Protein AF-A0A6V8PQJ4-F1 (afdb_monomer_lite)

Organism: NCBI:txid2754717

Sequence (94 aa):
MNKEIDKENSVIRKEEKLNFDPNSRWARVFVAPNNLKESKEAFDILMEAGFHVTAMEVEGIMGPELRIRREIYRGLDQIKMFVETEKKANPKPE

Radius of gyration: 19.63 Å; chains: 1; bounding box: 26×69×40 Å

Foldseek 3Di:
DDDDDDPPPPPPVPPPVPPPPVPAQEKEKEAEPQENPQSVVLVVLSVVLVHPYDYHYDYPAPHMWIDDDPDIQHTNVSSVVVSVVVCVVDPDDD

Structure (mmCIF, N/CA/C/O backbone):
data_AF-A0A6V8PQJ4-F1
#
_entry.id   AF-A0A6V8PQJ4-F1
#
loop_
_atom_site.group_PDB
_atom_site.id
_atom_site.type_symbol
_atom_site.label_atom_id
_atom_site.label_alt_id
_atom_site.label_comp_id
_atom_site.label_asym_id
_atom_site.label_entity_id
_atom_site.label_seq_id
_atom_site.pdbx_PDB_ins_code
_atom_site.Cartn_x
_atom_site.Cartn_y
_atom_site.Cartn_z
_atom_site.occupancy
_atom_site.B_iso_or_equiv
_atom_site.auth_seq_id
_atom_site.auth_comp_id
_atom_site.auth_asym_id
_atom_site.auth_atom_id
_atom_site.pdbx_PDB_m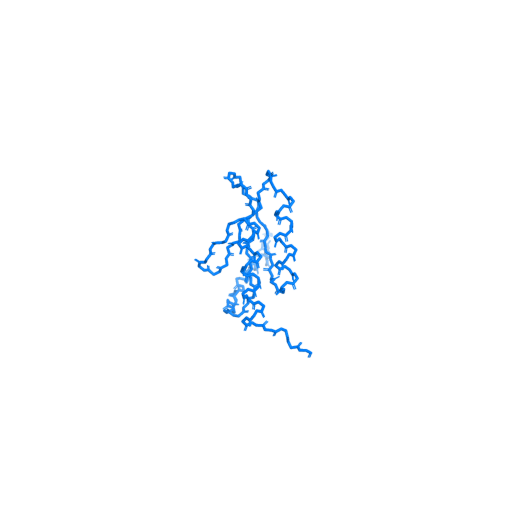odel_num
ATOM 1 N N . MET A 1 1 ? 10.977 -62.040 1.520 1.00 37.50 1 MET A N 1
ATOM 2 C CA . MET A 1 1 ? 11.919 -61.029 1.003 1.00 37.50 1 MET A CA 1
ATOM 3 C C . MET A 1 1 ? 11.210 -59.690 1.080 1.00 37.50 1 MET A C 1
ATOM 5 O O . MET A 1 1 ? 10.099 -59.594 0.575 1.00 37.50 1 MET A O 1
ATOM 9 N N . ASN A 1 2 ? 11.814 -58.759 1.820 1.00 41.53 2 ASN A N 1
ATOM 10 C CA . ASN A 1 2 ? 11.375 -57.396 2.160 1.00 41.53 2 ASN A CA 1
ATOM 11 C C . ASN A 1 2 ? 10.814 -56.638 0.938 1.00 41.53 2 ASN A C 1
ATOM 13 O O . ASN A 1 2 ? 11.240 -56.901 -0.183 1.00 41.53 2 ASN A O 1
ATOM 17 N N . LYS A 1 3 ? 9.895 -55.680 1.072 1.00 46.12 3 LYS A N 1
ATOM 18 C CA . LYS A 1 3 ? 10.006 -54.424 1.838 1.00 46.12 3 LYS A CA 1
ATOM 19 C C . LYS A 1 3 ? 8.582 -53.890 2.090 1.00 46.12 3 LYS A C 1
ATOM 21 O O . LYS A 1 3 ? 7.787 -53.834 1.159 1.00 46.12 3 LYS A O 1
ATOM 26 N N . GLU A 1 4 ? 8.162 -53.690 3.339 1.00 55.03 4 GLU A N 1
ATOM 27 C CA . GLU A 1 4 ? 8.108 -52.354 3.968 1.00 55.03 4 GLU A CA 1
ATOM 28 C C . GLU A 1 4 ? 8.267 -51.207 2.965 1.00 55.03 4 GLU A C 1
ATOM 30 O O . GLU A 1 4 ? 9.377 -50.867 2.573 1.00 55.03 4 GLU A O 1
ATOM 35 N N . ILE A 1 5 ? 7.142 -50.633 2.538 1.00 55.06 5 ILE A N 1
ATOM 36 C CA . ILE A 1 5 ? 7.119 -49.299 1.940 1.00 55.06 5 ILE A CA 1
ATOM 37 C C . ILE A 1 5 ? 6.226 -48.445 2.834 1.00 55.06 5 ILE A C 1
ATOM 39 O O . ILE A 1 5 ? 5.002 -48.418 2.718 1.00 55.06 5 ILE A O 1
ATOM 43 N N . ASP A 1 6 ? 6.915 -47.909 3.832 1.00 48.22 6 ASP A N 1
ATOM 44 C CA . ASP A 1 6 ? 6.829 -46.582 4.429 1.00 48.22 6 ASP A CA 1
ATOM 45 C C . ASP A 1 6 ? 5.467 -45.893 4.579 1.00 48.22 6 ASP A C 1
ATOM 47 O O . ASP A 1 6 ? 4.822 -45.400 3.651 1.00 48.22 6 ASP A O 1
ATOM 51 N N . LYS A 1 7 ? 5.130 -45.742 5.862 1.00 48.19 7 LYS A N 1
ATOM 52 C CA . LYS A 1 7 ? 4.094 -44.908 6.474 1.00 48.19 7 LYS A CA 1
ATOM 53 C C . LYS A 1 7 ? 4.380 -43.396 6.344 1.00 48.19 7 LYS A C 1
ATOM 55 O O . LYS A 1 7 ? 4.208 -42.672 7.319 1.00 48.19 7 LYS A O 1
ATOM 60 N N . GLU A 1 8 ? 4.800 -42.894 5.183 1.00 44.16 8 GLU A N 1
ATOM 61 C CA . GLU A 1 8 ? 5.300 -41.505 5.073 1.00 44.16 8 GLU A CA 1
ATOM 62 C C . GLU A 1 8 ? 4.693 -40.642 3.960 1.00 44.16 8 GLU A C 1
ATOM 64 O O . GLU A 1 8 ? 5.189 -39.560 3.675 1.00 44.16 8 GLU A O 1
ATOM 69 N N . ASN A 1 9 ? 3.549 -41.030 3.392 1.00 38.03 9 ASN A N 1
ATOM 70 C CA . ASN A 1 9 ? 2.765 -40.124 2.535 1.00 38.03 9 ASN A CA 1
ATOM 71 C C . ASN A 1 9 ? 1.458 -39.644 3.179 1.00 38.03 9 ASN A C 1
ATOM 73 O O . ASN A 1 9 ? 0.545 -39.182 2.502 1.00 38.03 9 ASN A O 1
ATOM 77 N N . SER A 1 10 ? 1.392 -39.669 4.514 1.00 40.59 10 SER A N 1
ATOM 78 C CA . SER A 1 10 ? 0.376 -38.951 5.289 1.00 40.59 10 SER A CA 1
ATOM 79 C C . SER A 1 10 ? 0.735 -37.479 5.505 1.00 40.59 10 SER A C 1
ATOM 81 O O . SER A 1 10 ? 0.240 -36.860 6.448 1.00 40.59 10 SER A O 1
ATOM 83 N N . VAL A 1 11 ? 1.529 -36.876 4.612 1.00 47.25 11 VAL A N 1
ATOM 84 C CA . VAL A 1 11 ? 1.507 -35.421 4.418 1.00 47.25 11 VAL A CA 1
ATOM 85 C C . VAL A 1 11 ? 0.225 -35.087 3.653 1.00 47.25 11 VAL A C 1
ATOM 87 O O . VAL A 1 11 ? 0.218 -34.532 2.557 1.00 47.25 11 VAL A O 1
ATOM 90 N N . ILE A 1 12 ? -0.899 -35.414 4.289 1.00 43.19 12 ILE A N 1
ATOM 91 C CA . ILE A 1 12 ? -2.098 -34.604 4.238 1.00 43.19 12 ILE A CA 1
ATOM 92 C C . ILE A 1 12 ? -1.593 -33.247 4.722 1.00 43.19 12 ILE A C 1
ATOM 94 O O . ILE A 1 12 ? -1.566 -32.969 5.923 1.00 43.19 12 ILE A O 1
ATOM 98 N N . ARG A 1 13 ? -1.088 -32.420 3.796 1.00 45.69 13 ARG A N 1
ATOM 99 C CA . ARG A 1 13 ? -1.076 -30.982 4.005 1.00 45.69 13 ARG A CA 1
ATOM 100 C C . ARG A 1 13 ? -2.533 -30.702 4.273 1.00 45.69 13 ARG A C 1
ATOM 102 O O . ARG A 1 13 ? -3.346 -30.742 3.356 1.00 45.69 13 ARG A O 1
ATOM 109 N N . LYS A 1 14 ? -2.859 -30.569 5.559 1.00 45.88 14 LYS A N 1
ATOM 110 C CA . LYS A 1 14 ? -4.052 -29.889 6.004 1.00 45.88 14 LYS A CA 1
ATOM 111 C C . LYS A 1 14 ? -4.066 -28.636 5.149 1.00 45.88 14 LYS A C 1
ATOM 113 O O . LYS A 1 14 ? -3.294 -27.711 5.379 1.00 45.88 14 LYS A O 1
ATOM 118 N N . GLU A 1 15 ? -4.910 -28.640 4.131 1.00 42.56 15 GLU A N 1
ATOM 119 C CA . GLU A 1 15 ? -5.653 -27.461 3.772 1.00 42.56 15 GLU A CA 1
ATOM 120 C C . GLU A 1 15 ? -6.372 -27.101 5.073 1.00 42.56 15 GLU A C 1
ATOM 122 O O . GLU A 1 15 ? -7.514 -27.490 5.318 1.00 42.56 15 GLU A O 1
ATOM 127 N N . GLU A 1 16 ? -5.638 -26.466 6.000 1.00 44.81 16 GLU A N 1
ATOM 128 C CA . GLU A 1 16 ? -6.236 -25.557 6.945 1.00 44.81 16 GLU A CA 1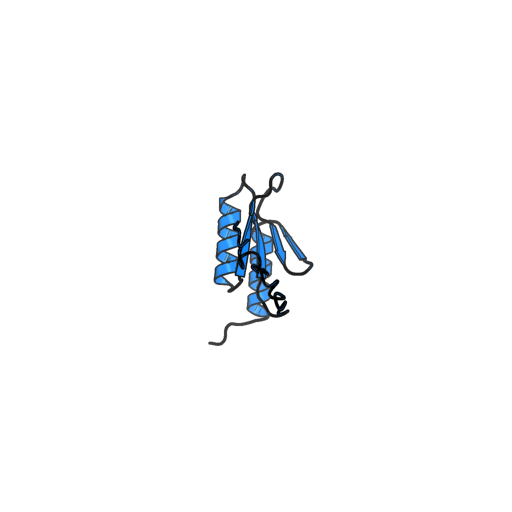
ATOM 129 C C . GLU A 1 16 ? -7.086 -24.700 6.038 1.00 44.81 16 GLU A C 1
ATOM 131 O O . GLU A 1 16 ? -6.570 -23.932 5.224 1.00 44.81 16 GLU A O 1
ATOM 136 N N . LYS A 1 17 ? -8.394 -24.964 6.081 1.00 44.47 17 LYS A N 1
ATOM 137 C CA . LYS A 1 17 ? -9.400 -24.027 5.639 1.00 44.47 17 LYS A CA 1
ATOM 138 C C . LYS A 1 17 ? -8.946 -22.733 6.280 1.00 44.47 17 LYS A C 1
ATOM 140 O O . LYS A 1 17 ? -9.104 -22.577 7.488 1.00 44.47 17 LYS A O 1
ATOM 145 N N . LEU A 1 18 ? -8.262 -21.894 5.500 1.00 48.66 18 LEU A N 1
ATOM 146 C CA . LEU A 1 18 ? -7.957 -20.528 5.855 1.00 48.66 18 LEU A CA 1
ATOM 147 C C . LEU A 1 18 ? -9.340 -19.986 6.141 1.00 48.66 18 LEU A C 1
ATOM 149 O O . LEU A 1 18 ? -10.118 -19.758 5.214 1.00 48.66 18 LEU A O 1
ATOM 153 N N . ASN A 1 19 ? -9.698 -19.961 7.424 1.00 52.72 19 ASN A N 1
ATOM 154 C CA . ASN A 1 19 ? -10.919 -19.351 7.881 1.00 52.72 19 ASN A CA 1
ATOM 155 C C . ASN A 1 19 ? -10.738 -17.916 7.432 1.00 52.72 19 ASN A C 1
ATOM 157 O O . ASN A 1 19 ? -9.952 -17.172 8.016 1.00 52.72 19 ASN A O 1
ATOM 161 N N . PHE A 1 20 ? -11.350 -17.597 6.295 1.00 50.69 20 PHE A N 1
ATOM 162 C CA . PHE A 1 20 ? -11.383 -16.259 5.767 1.00 50.69 20 PHE A CA 1
ATOM 163 C C . PHE A 1 20 ? -12.190 -15.482 6.791 1.00 50.69 20 PHE A C 1
ATOM 165 O O . PHE A 1 20 ? -13.417 -15.490 6.767 1.00 50.69 20 PHE A O 1
ATOM 172 N N . ASP A 1 21 ? -11.492 -14.923 7.770 1.00 60.62 21 ASP A N 1
ATOM 173 C CA . ASP A 1 21 ? -12.078 -13.976 8.683 1.00 60.62 21 ASP A CA 1
ATOM 174 C C . ASP A 1 21 ? -12.326 -12.718 7.845 1.00 60.62 21 ASP A C 1
ATOM 176 O O . ASP A 1 21 ? -11.369 -12.113 7.359 1.00 60.62 21 ASP A O 1
ATOM 180 N N . PRO A 1 22 ? -13.582 -12.322 7.602 1.00 54.28 22 PRO A N 1
ATOM 181 C CA . PRO A 1 22 ? -13.872 -11.120 6.830 1.00 54.28 22 PRO A CA 1
ATOM 182 C C . PRO A 1 22 ? -13.345 -9.842 7.508 1.00 54.28 22 PRO A C 1
ATOM 184 O O . PRO A 1 22 ? -13.231 -8.811 6.844 1.00 54.28 22 PRO A O 1
ATOM 187 N N . ASN A 1 23 ? -12.981 -9.914 8.795 1.00 62.16 23 ASN A N 1
ATOM 188 C CA . ASN A 1 23 ? -12.306 -8.850 9.539 1.00 62.16 23 ASN A CA 1
ATOM 189 C C . ASN A 1 23 ? -10.776 -8.939 9.461 1.00 62.16 23 ASN A C 1
ATOM 191 O O . ASN A 1 23 ? -10.079 -8.051 9.955 1.00 62.16 23 ASN A O 1
ATOM 195 N N . SER A 1 24 ? -10.229 -9.984 8.837 1.00 69.44 24 SER A N 1
ATOM 196 C CA . SER A 1 24 ? -8.788 -10.123 8.692 1.00 69.44 24 SER A CA 1
ATOM 197 C C . SER A 1 24 ? -8.245 -9.063 7.735 1.00 69.44 24 SER A C 1
ATOM 199 O O . SER A 1 24 ? -8.677 -8.911 6.590 1.00 69.44 24 SER A O 1
ATOM 201 N N . ARG A 1 25 ? -7.272 -8.295 8.224 1.00 85.62 25 ARG A N 1
ATOM 202 C CA . ARG A 1 25 ? -6.675 -7.165 7.506 1.00 85.62 25 ARG A CA 1
ATOM 203 C C . ARG A 1 25 ? -5.624 -7.631 6.495 1.00 85.62 25 ARG A C 1
ATOM 205 O O . ARG A 1 25 ? -4.492 -7.168 6.543 1.00 85.62 25 ARG A O 1
ATOM 212 N N . TRP A 1 26 ? -5.953 -8.559 5.596 1.00 89.44 26 TRP A N 1
ATOM 213 C CA . TRP A 1 26 ? -5.013 -9.006 4.558 1.00 89.44 26 TRP A CA 1
ATOM 214 C C . TRP A 1 26 ? -4.998 -8.063 3.361 1.00 89.44 26 TRP A C 1
ATOM 216 O O . TRP A 1 26 ? -6.037 -7.737 2.786 1.00 89.44 26 TRP A O 1
ATOM 226 N N . ALA A 1 27 ? -3.795 -7.679 2.955 1.00 91.06 27 ALA A N 1
ATOM 227 C CA . ALA A 1 27 ? -3.532 -6.829 1.808 1.00 91.06 27 ALA A CA 1
ATOM 228 C C . ALA A 1 27 ? -2.516 -7.506 0.882 1.00 91.06 27 ALA A C 1
ATOM 230 O O . ALA A 1 27 ? -1.550 -8.126 1.337 1.00 91.06 27 ALA A O 1
ATOM 231 N N . ARG A 1 28 ? -2.707 -7.372 -0.433 1.00 94.62 28 ARG A N 1
ATOM 232 C CA . ARG A 1 28 ? -1.684 -7.730 -1.418 1.00 94.62 28 ARG A CA 1
ATOM 233 C C . ARG A 1 28 ? -1.214 -6.482 -2.141 1.00 94.62 28 ARG A C 1
ATOM 235 O O . ARG A 1 28 ? -2.019 -5.824 -2.793 1.00 94.62 28 ARG A O 1
ATOM 242 N N . VAL A 1 29 ? 0.075 -6.190 -2.046 1.00 95.19 29 VAL A N 1
ATOM 243 C CA . VAL A 1 29 ? 0.731 -5.113 -2.787 1.00 95.19 29 VAL A CA 1
ATOM 244 C C . VAL A 1 29 ? 1.476 -5.721 -3.964 1.00 95.19 29 VAL A C 1
ATOM 246 O O . VAL A 1 29 ? 2.313 -6.606 -3.797 1.00 95.19 29 VAL A O 1
ATOM 249 N N . PHE A 1 30 ? 1.171 -5.248 -5.160 1.00 95.81 30 PHE A N 1
ATOM 250 C CA . PHE A 1 30 ? 1.950 -5.520 -6.350 1.00 95.81 30 PHE A CA 1
ATOM 251 C C . PHE A 1 30 ? 3.049 -4.473 -6.456 1.00 95.81 30 PHE A C 1
ATOM 253 O O . PHE A 1 30 ? 2.780 -3.275 -6.384 1.00 95.81 30 PHE A O 1
ATOM 260 N N . VAL A 1 31 ? 4.282 -4.947 -6.558 1.00 94.25 31 VAL A N 1
ATOM 261 C CA . VAL A 1 31 ? 5.508 -4.157 -6.560 1.00 94.25 31 VAL A CA 1
ATOM 262 C C . VAL A 1 31 ? 5.899 -3.897 -8.003 1.00 94.25 31 VAL A C 1
ATOM 264 O O . VAL A 1 31 ? 6.013 -4.839 -8.785 1.00 94.25 31 VAL A O 1
ATOM 267 N N . ALA A 1 32 ? 6.111 -2.627 -8.331 1.00 92.50 32 ALA A N 1
ATOM 268 C CA . ALA A 1 32 ? 6.609 -2.207 -9.630 1.00 92.50 32 ALA A CA 1
ATOM 269 C C . ALA A 1 32 ? 8.152 -2.236 -9.611 1.00 92.50 32 ALA A C 1
ATOM 271 O O . ALA A 1 32 ? 8.748 -1.448 -8.867 1.00 92.50 32 ALA A O 1
ATOM 272 N N . PRO A 1 33 ? 8.824 -3.097 -10.400 1.00 90.31 33 PRO A N 1
ATOM 273 C CA . PRO A 1 33 ? 10.290 -3.218 -10.399 1.00 90.31 33 PRO A CA 1
ATOM 274 C C . PRO A 1 33 ? 11.004 -1.913 -10.766 1.00 90.31 33 PRO A C 1
ATOM 276 O O . PRO A 1 33 ? 12.077 -1.600 -10.258 1.00 90.31 33 PRO A O 1
ATOM 279 N N . ASN A 1 34 ? 10.378 -1.112 -11.626 1.00 91.00 34 ASN A N 1
ATOM 280 C CA . ASN A 1 34 ? 10.849 0.209 -12.040 1.00 91.00 34 ASN A CA 1
ATOM 281 C C . ASN A 1 34 ? 10.560 1.318 -11.008 1.00 91.00 34 ASN A C 1
ATOM 283 O O . ASN A 1 34 ? 11.046 2.435 -11.173 1.00 91.00 34 ASN A O 1
ATOM 287 N N . ASN A 1 35 ? 9.791 1.033 -9.951 1.00 91.25 35 ASN A N 1
ATOM 288 C CA . ASN A 1 35 ? 9.431 1.987 -8.904 1.00 91.25 35 ASN A CA 1
ATOM 289 C C . ASN A 1 35 ? 9.397 1.319 -7.513 1.00 91.25 35 ASN A C 1
ATOM 291 O O . ASN A 1 35 ? 8.392 1.315 -6.790 1.00 91.25 35 ASN A O 1
ATOM 295 N N . LEU A 1 36 ? 10.537 0.737 -7.124 1.00 92.62 36 LEU A N 1
ATOM 296 C CA . LEU A 1 36 ? 10.703 0.060 -5.831 1.00 92.62 36 LEU A CA 1
ATOM 297 C C . LEU A 1 36 ? 10.552 1.006 -4.637 1.00 92.62 36 LEU A C 1
ATOM 299 O O . LEU A 1 36 ? 10.124 0.571 -3.570 1.00 92.62 36 LEU A O 1
ATOM 303 N N . LYS A 1 37 ? 10.882 2.293 -4.802 1.00 95.50 37 LYS A N 1
ATOM 304 C CA . LYS A 1 37 ? 10.766 3.289 -3.730 1.00 95.50 37 LYS A CA 1
ATOM 305 C C . LYS A 1 37 ? 9.311 3.462 -3.301 1.00 95.50 37 LYS A C 1
ATOM 307 O O . LYS A 1 37 ? 9.012 3.274 -2.125 1.00 95.50 37 LYS A O 1
ATOM 312 N N . GLU A 1 38 ? 8.415 3.765 -4.241 1.00 95.62 38 GLU A N 1
ATOM 313 C CA . GLU A 1 38 ? 6.985 3.881 -3.933 1.00 95.62 38 GLU A CA 1
ATOM 314 C C . GLU A 1 38 ? 6.399 2.550 -3.476 1.00 95.62 38 GLU A C 1
ATOM 316 O O . GLU A 1 38 ? 5.564 2.518 -2.577 1.00 95.62 38 GLU A O 1
ATOM 321 N N . SER A 1 39 ? 6.862 1.440 -4.054 1.00 94.44 39 SER A N 1
ATOM 322 C CA . SER A 1 39 ? 6.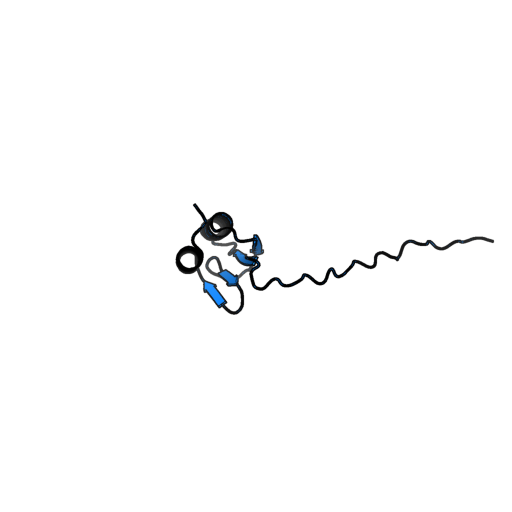391 0.112 -3.661 1.00 94.44 39 SER A CA 1
ATOM 323 C C . SER A 1 39 ? 6.752 -0.238 -2.217 1.00 94.44 39 SER A C 1
ATOM 325 O O . SER A 1 39 ? 5.918 -0.780 -1.491 1.00 94.44 39 SER A O 1
ATOM 327 N N . LYS A 1 40 ? 7.962 0.122 -1.775 1.00 95.44 40 LYS A N 1
ATOM 328 C CA . LYS A 1 40 ? 8.375 -0.015 -0.377 1.00 95.44 40 LYS A CA 1
ATOM 329 C C . LYS A 1 40 ? 7.550 0.895 0.532 1.00 95.44 40 LYS A C 1
ATOM 331 O O . LYS A 1 40 ? 7.076 0.441 1.565 1.00 95.44 40 LYS A O 1
ATOM 336 N N . GLU A 1 41 ? 7.342 2.150 0.143 1.00 97.31 41 GLU A N 1
ATOM 337 C CA . GLU A 1 41 ? 6.553 3.092 0.942 1.00 97.31 41 GLU A CA 1
ATOM 338 C C . GLU A 1 41 ? 5.096 2.625 1.103 1.00 97.31 41 GLU A C 1
ATOM 340 O O . GLU A 1 41 ? 4.554 2.643 2.206 1.00 97.31 41 GLU A O 1
ATOM 345 N N . ALA A 1 42 ? 4.478 2.124 0.031 1.00 96.81 42 ALA A N 1
ATOM 346 C CA . ALA A 1 42 ? 3.141 1.541 0.080 1.00 96.81 42 ALA A CA 1
ATOM 347 C C . ALA A 1 42 ? 3.071 0.337 1.033 1.00 96.81 42 ALA A C 1
ATOM 349 O O . ALA A 1 42 ? 2.112 0.207 1.797 1.00 96.81 42 ALA A O 1
ATOM 350 N N . PHE A 1 43 ? 4.090 -0.527 1.007 1.00 95.62 43 PHE A N 1
ATOM 351 C CA . PHE A 1 43 ? 4.202 -1.661 1.921 1.00 95.62 43 PHE A CA 1
ATOM 352 C C . PHE A 1 43 ? 4.290 -1.204 3.385 1.00 95.62 43 PHE A C 1
ATOM 354 O O . PHE A 1 43 ? 3.513 -1.677 4.216 1.00 95.62 43 PHE A O 1
ATOM 361 N N . ASP A 1 44 ? 5.181 -0.255 3.688 1.00 96.12 44 ASP A N 1
ATOM 362 C CA . ASP A 1 44 ? 5.399 0.259 5.044 1.00 96.12 44 ASP A CA 1
ATOM 363 C C . ASP A 1 44 ? 4.113 0.890 5.616 1.00 96.12 44 ASP A C 1
ATOM 365 O O . ASP A 1 44 ? 3.690 0.548 6.721 1.00 96.12 44 ASP A O 1
ATOM 369 N N . ILE A 1 45 ? 3.413 1.719 4.832 1.00 96.50 45 ILE A N 1
ATOM 370 C CA . ILE A 1 45 ? 2.162 2.380 5.249 1.00 96.50 45 ILE A CA 1
ATOM 371 C C . ILE A 1 45 ? 1.069 1.365 5.614 1.00 96.50 45 ILE A C 1
ATOM 373 O O . ILE A 1 45 ? 0.324 1.557 6.581 1.00 96.50 45 ILE A O 1
ATOM 377 N N . LEU A 1 46 ? 0.945 0.281 4.844 1.00 95.00 46 LEU A N 1
ATOM 378 C CA . LEU A 1 46 ? -0.042 -0.765 5.110 1.00 95.00 46 LEU A CA 1
ATOM 379 C C . LEU A 1 46 ? 0.314 -1.563 6.371 1.00 95.00 46 LEU A C 1
ATOM 381 O O . LEU A 1 46 ? -0.564 -1.833 7.192 1.00 95.00 46 LEU A O 1
ATOM 385 N N . MET A 1 47 ? 1.593 -1.883 6.570 1.00 93.19 47 MET A N 1
ATOM 386 C CA . MET A 1 47 ? 2.065 -2.544 7.790 1.00 93.19 47 MET A CA 1
ATOM 387 C C . MET A 1 47 ? 1.816 -1.676 9.034 1.00 93.19 47 MET A C 1
ATOM 389 O O . 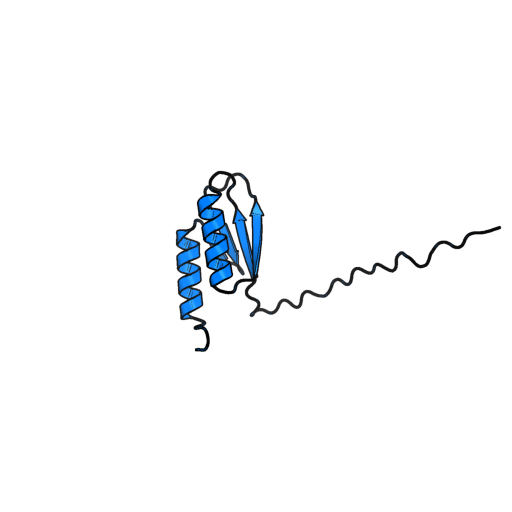MET A 1 47 ? 1.267 -2.159 10.024 1.00 93.19 47 MET A O 1
ATOM 393 N N . GLU A 1 48 ? 2.125 -0.377 8.979 1.00 93.31 48 GLU A N 1
ATOM 394 C CA . GLU A 1 48 ? 1.870 0.577 10.072 1.00 93.31 48 GLU A CA 1
ATOM 395 C C . GLU A 1 48 ? 0.377 0.732 10.402 1.00 93.31 48 GLU A C 1
ATOM 397 O O . GLU A 1 48 ? -0.017 0.955 11.556 1.00 93.31 48 GLU A O 1
ATOM 402 N N . ALA A 1 49 ? -0.475 0.588 9.387 1.00 90.69 49 ALA A N 1
ATOM 403 C CA . ALA A 1 49 ? -1.924 0.566 9.531 1.00 90.69 49 ALA A CA 1
ATOM 404 C C . ALA A 1 49 ? -2.469 -0.774 10.063 1.00 90.69 49 ALA A C 1
ATOM 406 O O . ALA A 1 49 ? -3.678 -0.900 10.257 1.00 90.69 49 ALA A O 1
ATOM 407 N N . GLY A 1 50 ? -1.602 -1.752 10.343 1.00 90.12 50 GLY A N 1
ATOM 408 C CA . GLY A 1 50 ? -1.968 -3.038 10.934 1.00 90.12 50 GLY A CA 1
ATOM 409 C C . GLY A 1 50 ? -2.500 -4.056 9.928 1.00 90.12 50 GLY A C 1
ATOM 410 O O . GLY A 1 50 ? -3.234 -4.962 10.317 1.00 90.12 50 GLY A O 1
ATOM 411 N N . PHE A 1 51 ? -2.184 -3.905 8.639 1.00 91.25 51 PHE A N 1
ATOM 412 C CA . PHE A 1 51 ? -2.482 -4.934 7.647 1.00 91.25 51 PHE A CA 1
ATOM 413 C C . PHE A 1 51 ? -1.430 -6.049 7.667 1.00 91.25 51 PHE A C 1
ATOM 415 O O . PHE A 1 51 ? -0.238 -5.809 7.840 1.00 91.25 51 PHE A O 1
ATOM 422 N N . HIS A 1 52 ? -1.873 -7.276 7.409 1.00 90.88 52 HIS A N 1
ATOM 423 C CA . HIS A 1 52 ? -1.018 -8.379 6.995 1.00 90.88 52 HIS A CA 1
ATOM 424 C C . HIS A 1 52 ? -0.755 -8.246 5.496 1.00 90.88 52 HIS A C 1
ATOM 426 O O . HIS A 1 52 ? -1.636 -8.509 4.674 1.00 90.88 52 HIS A O 1
ATOM 432 N N . VAL A 1 53 ? 0.445 -7.794 5.138 1.00 92.69 53 VAL A N 1
ATOM 433 C CA . VAL A 1 53 ? 0.781 -7.457 3.754 1.00 92.69 53 VAL A CA 1
ATOM 434 C C . VAL A 1 53 ? 1.565 -8.587 3.095 1.00 92.69 53 VAL A C 1
ATOM 436 O O . VAL A 1 53 ? 2.579 -9.051 3.608 1.00 92.69 53 VAL A O 1
ATOM 439 N N . THR A 1 54 ? 1.111 -9.002 1.916 1.00 94.25 54 THR A N 1
ATOM 440 C CA . THR A 1 54 ? 1.888 -9.833 0.988 1.00 94.25 54 THR A CA 1
ATOM 441 C C . THR A 1 54 ? 2.339 -8.973 -0.184 1.00 94.25 54 THR A C 1
ATOM 443 O O . THR A 1 54 ? 1.541 -8.203 -0.716 1.00 94.25 54 THR A O 1
ATOM 446 N N . ALA A 1 55 ? 3.603 -9.084 -0.586 1.00 92.38 55 ALA A N 1
ATOM 447 C CA . ALA A 1 55 ? 4.150 -8.358 -1.729 1.00 92.38 55 ALA A CA 1
ATOM 448 C C . ALA A 1 55 ? 4.395 -9.319 -2.901 1.00 92.38 55 ALA A C 1
ATOM 450 O O . ALA A 1 55 ? 4.863 -10.438 -2.694 1.00 92.38 55 ALA A O 1
ATOM 451 N N . MET A 1 56 ? 4.072 -8.895 -4.122 1.00 95.00 56 MET A N 1
ATOM 452 C CA . MET A 1 56 ? 4.319 -9.659 -5.346 1.00 95.00 56 MET A CA 1
ATOM 453 C C . MET A 1 56 ? 4.857 -8.736 -6.428 1.00 95.00 56 MET A C 1
ATOM 455 O O . MET A 1 56 ? 4.235 -7.733 -6.749 1.00 95.00 56 MET A O 1
ATOM 459 N N . GLU A 1 57 ? 5.990 -9.086 -7.013 1.00 95.50 57 GLU A N 1
ATOM 460 C CA . GLU A 1 57 ? 6.549 -8.339 -8.132 1.00 95.50 57 GLU A CA 1
ATOM 461 C C . GLU A 1 57 ? 5.727 -8.556 -9.406 1.00 95.50 57 GLU A C 1
ATOM 463 O O . GLU A 1 57 ? 5.341 -9.687 -9.714 1.00 95.50 57 GLU A O 1
ATOM 468 N N . VAL A 1 58 ? 5.425 -7.470 -10.123 1.00 94.50 58 VAL A N 1
ATOM 469 C CA . VAL A 1 58 ? 4.696 -7.514 -11.395 1.00 94.50 58 VAL A CA 1
ATOM 470 C C . VAL A 1 58 ? 5.323 -6.553 -12.389 1.00 94.50 58 VAL A C 1
ATOM 472 O O . VAL A 1 58 ? 5.445 -5.358 -12.138 1.00 94.50 58 VAL A O 1
ATOM 475 N N . GLU A 1 59 ? 5.667 -7.084 -13.554 1.00 93.62 59 GLU A N 1
ATOM 476 C CA . GLU A 1 59 ? 6.143 -6.303 -14.689 1.00 93.62 59 GLU A CA 1
ATOM 477 C C . GLU A 1 59 ? 5.008 -5.518 -15.362 1.00 93.62 59 GLU A C 1
ATOM 479 O O . GLU A 1 59 ? 3.851 -5.944 -15.388 1.00 93.62 59 GLU A O 1
ATOM 484 N N . GLY A 1 60 ? 5.347 -4.373 -15.956 1.00 91.94 60 GLY A N 1
ATOM 485 C CA . GLY A 1 60 ? 4.415 -3.579 -16.767 1.00 91.94 60 GLY A CA 1
ATOM 486 C C . GLY A 1 60 ? 3.459 -2.662 -15.992 1.00 91.94 60 GLY A C 1
ATOM 487 O O . GLY A 1 60 ? 2.635 -1.995 -16.616 1.00 91.94 60 GLY A O 1
ATOM 488 N N . ILE A 1 61 ? 3.574 -2.577 -14.664 1.00 92.81 61 ILE A N 1
ATOM 489 C CA . ILE A 1 61 ? 2.903 -1.548 -13.851 1.00 92.81 61 ILE A CA 1
ATOM 490 C C . ILE A 1 61 ? 3.853 -0.368 -13.584 1.00 92.81 61 ILE A C 1
ATOM 492 O O . ILE A 1 61 ? 5.070 -0.529 -13.546 1.00 92.81 61 ILE A O 1
ATOM 496 N N . MET A 1 62 ? 3.305 0.843 -13.441 1.00 92.25 62 MET A N 1
ATOM 497 C CA . MET A 1 62 ? 4.104 2.078 -13.289 1.00 92.25 62 MET A CA 1
ATOM 498 C C . MET A 1 62 ? 4.428 2.439 -11.827 1.00 92.25 62 MET A C 1
ATOM 500 O O . MET A 1 62 ? 5.255 3.309 -11.566 1.00 92.25 62 MET A O 1
ATOM 504 N N . GLY A 1 63 ? 3.760 1.798 -10.872 1.00 93.88 63 GLY A N 1
ATOM 505 C CA . GLY A 1 63 ? 3.855 2.063 -9.438 1.00 93.88 63 GLY A CA 1
ATOM 506 C C . GLY A 1 63 ? 3.122 0.969 -8.658 1.00 93.88 63 GLY A C 1
ATOM 507 O O . GLY A 1 63 ? 2.591 0.046 -9.282 1.00 93.88 63 GLY A O 1
ATOM 508 N N . PRO A 1 64 ? 3.082 1.034 -7.319 1.00 97.00 64 PRO A N 1
ATOM 509 C CA . PRO A 1 64 ? 2.469 -0.021 -6.525 1.00 97.00 64 PRO A CA 1
ATOM 510 C C . PRO A 1 64 ? 0.975 -0.167 -6.807 1.00 97.00 64 PRO A C 1
ATOM 512 O O . PRO A 1 64 ? 0.272 0.827 -6.978 1.00 97.00 64 PRO A O 1
ATOM 515 N N . GLU A 1 65 ? 0.461 -1.394 -6.774 1.00 97.44 65 GLU A N 1
ATOM 516 C CA . GLU A 1 65 ? -0.985 -1.631 -6.756 1.00 97.44 65 GLU A 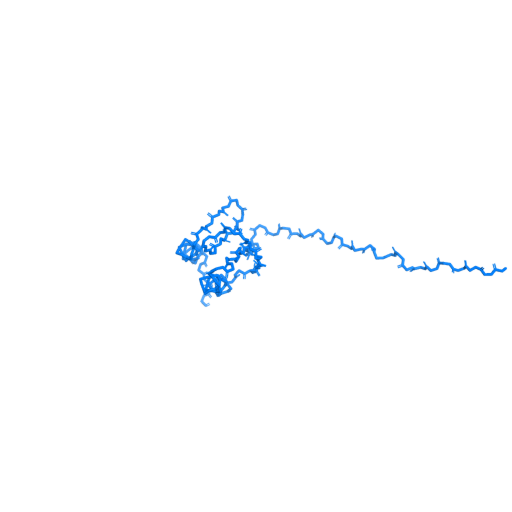CA 1
ATOM 517 C C . GLU A 1 65 ? -1.380 -2.385 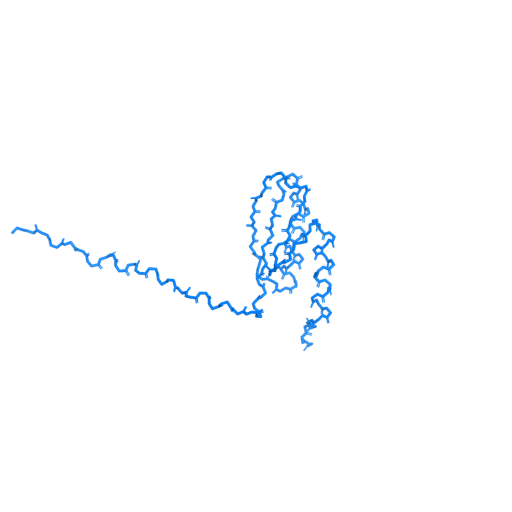-5.497 1.00 97.44 65 GLU A C 1
ATOM 519 O O . GLU A 1 65 ? -0.925 -3.498 -5.260 1.00 97.44 65 GLU A O 1
ATOM 524 N N . LEU A 1 66 ? -2.279 -1.827 -4.700 1.00 96.06 66 LEU A N 1
ATOM 525 C CA . LEU A 1 66 ? -2.917 -2.563 -3.621 1.00 96.06 66 LEU A CA 1
ATOM 526 C C . LEU A 1 66 ? -4.167 -3.251 -4.161 1.00 96.06 66 LEU A C 1
ATOM 528 O O . LEU A 1 66 ? -5.059 -2.598 -4.703 1.00 96.06 66 LEU A O 1
ATOM 532 N N . ARG A 1 67 ? -4.269 -4.562 -3.946 1.00 93.88 67 ARG A N 1
ATOM 533 C CA . ARG A 1 67 ? -5.526 -5.300 -4.076 1.00 93.88 67 ARG A CA 1
ATOM 534 C C . ARG A 1 67 ? -5.981 -5.770 -2.713 1.00 93.88 67 ARG A C 1
ATOM 536 O O . ARG A 1 67 ? -5.280 -6.513 -2.022 1.00 93.88 67 ARG A O 1
ATOM 543 N N . ILE A 1 68 ? -7.181 -5.344 -2.357 1.00 87.94 68 ILE A N 1
ATOM 544 C CA . ILE A 1 68 ? -7.831 -5.693 -1.105 1.00 87.94 68 ILE A CA 1
ATOM 545 C C . ILE A 1 68 ? -9.322 -5.870 -1.367 1.00 87.94 68 ILE A C 1
ATOM 547 O O . ILE A 1 68 ? -9.949 -5.072 -2.061 1.00 87.94 68 ILE A O 1
ATOM 551 N N . ARG A 1 69 ? -9.897 -6.962 -0.856 1.00 83.94 69 ARG A N 1
ATOM 552 C CA . ARG A 1 69 ? -11.291 -7.348 -1.130 1.00 83.94 69 ARG A CA 1
ATOM 553 C C . ARG A 1 69 ? -11.580 -7.377 -2.647 1.00 83.94 69 ARG A C 1
ATOM 555 O O . ARG A 1 69 ? -11.020 -8.214 -3.350 1.00 83.94 69 ARG A O 1
ATOM 562 N N . ARG A 1 70 ? -12.465 -6.502 -3.141 1.00 85.25 70 ARG A N 1
ATOM 563 C CA . ARG A 1 70 ? -12.845 -6.361 -4.563 1.00 85.25 70 ARG A CA 1
ATOM 564 C C . ARG A 1 70 ? -12.335 -5.054 -5.181 1.00 85.25 70 ARG A C 1
ATOM 566 O O . ARG A 1 70 ? -12.771 -4.689 -6.268 1.00 85.25 70 ARG A O 1
ATOM 573 N N . GLU A 1 71 ? -11.437 -4.360 -4.490 1.00 91.12 71 GLU A N 1
ATOM 574 C CA . GLU A 1 71 ? -10.964 -3.027 -4.850 1.00 91.12 71 GLU A CA 1
ATOM 575 C C . GLU A 1 71 ? -9.485 -3.058 -5.247 1.00 91.12 71 GLU A C 1
ATOM 577 O O . GLU A 1 71 ? -8.700 -3.896 -4.786 1.00 91.12 71 GLU A O 1
ATOM 582 N N . ILE A 1 72 ? -9.123 -2.143 -6.147 1.00 94.69 72 ILE A N 1
ATOM 583 C CA . ILE A 1 72 ? -7.762 -1.964 -6.647 1.00 94.69 72 ILE A CA 1
ATOM 584 C C . ILE A 1 72 ? -7.405 -0.490 -6.489 1.00 94.69 72 ILE A C 1
ATOM 586 O O . ILE A 1 72 ? -8.076 0.363 -7.066 1.00 94.69 72 ILE A O 1
ATOM 590 N N . TYR A 1 73 ? -6.329 -0.213 -5.762 1.00 96.94 73 TYR A N 1
ATOM 591 C CA . TYR A 1 73 ? -5.773 1.127 -5.585 1.00 96.94 73 TYR A CA 1
ATOM 592 C C . TYR A 1 73 ? -4.421 1.178 -6.286 1.00 96.94 73 TYR A C 1
ATOM 594 O O . TYR A 1 73 ? -3.539 0.374 -5.983 1.00 96.94 73 TYR A O 1
ATOM 602 N N . ARG A 1 74 ? -4.273 2.081 -7.256 1.00 96.44 74 ARG A N 1
ATOM 603 C CA . ARG A 1 74 ? -3.087 2.183 -8.114 1.00 96.44 74 ARG A CA 1
ATOM 604 C C . ARG A 1 74 ? -2.276 3.419 -7.757 1.00 96.44 74 ARG A C 1
ATOM 606 O O . ARG A 1 74 ? -2.807 4.528 -7.726 1.00 96.44 74 ARG A O 1
ATOM 613 N N . GLY A 1 75 ? -0.983 3.217 -7.555 1.00 96.62 75 GLY A N 1
ATOM 614 C CA . GLY A 1 75 ? -0.052 4.244 -7.119 1.00 96.62 75 GLY A CA 1
ATOM 615 C C . GLY A 1 75 ? -0.114 4.498 -5.615 1.00 96.62 75 GLY A C 1
ATOM 616 O O . GLY A 1 75 ? -1.091 4.188 -4.927 1.00 96.62 75 GLY A O 1
ATOM 617 N N . LEU A 1 76 ? 0.961 5.090 -5.107 1.00 96.88 76 LEU A N 1
ATOM 618 C CA . LEU A 1 76 ? 1.155 5.346 -3.685 1.00 96.88 76 LEU A CA 1
ATOM 619 C C . LEU A 1 76 ? 0.063 6.245 -3.074 1.00 96.88 76 LEU A C 1
ATOM 621 O O . LEU A 1 76 ? -0.401 5.977 -1.967 1.00 96.88 76 LEU A O 1
ATOM 625 N N . ASP A 1 77 ? -0.386 7.273 -3.793 1.00 97.19 77 ASP A N 1
ATOM 626 C CA . ASP A 1 77 ? -1.365 8.238 -3.274 1.00 97.19 77 ASP A CA 1
ATOM 627 C C . ASP A 1 77 ? -2.737 7.606 -3.012 1.00 97.19 77 ASP A C 1
ATOM 629 O O . ASP A 1 77 ? -3.350 7.851 -1.973 1.00 97.19 77 ASP A O 1
ATOM 633 N N . GLN A 1 78 ? -3.204 6.721 -3.900 1.00 97.56 78 GLN A N 1
ATOM 634 C CA . GLN A 1 78 ? -4.467 6.009 -3.678 1.00 97.56 78 GLN A CA 1
ATOM 635 C C . GLN A 1 78 ? -4.373 5.059 -2.480 1.00 97.56 78 GLN A C 1
ATOM 637 O O . GLN A 1 78 ? -5.332 4.918 -1.722 1.00 97.56 78 GLN A O 1
ATOM 642 N N . ILE A 1 79 ? -3.208 4.438 -2.277 1.00 97.00 79 ILE A N 1
ATOM 643 C CA . ILE A 1 79 ? -2.950 3.560 -1.130 1.00 97.00 79 ILE A CA 1
ATOM 644 C C . ILE A 1 79 ? -2.938 4.369 0.177 1.00 97.00 79 ILE A C 1
ATOM 646 O O . ILE A 1 79 ? -3.530 3.936 1.168 1.00 97.00 79 ILE A O 1
ATOM 650 N N . LYS A 1 80 ? -2.345 5.571 0.178 1.00 97.31 80 LYS A N 1
ATOM 651 C CA . LYS A 1 80 ? -2.408 6.515 1.308 1.00 97.31 80 LYS A CA 1
ATOM 652 C C . LYS A 1 80 ? -3.849 6.897 1.644 1.00 97.31 80 LYS A C 1
ATOM 654 O O . LYS A 1 80 ? -4.262 6.748 2.792 1.00 97.31 80 LYS A O 1
ATOM 659 N N . MET A 1 81 ? -4.633 7.303 0.644 1.00 97.06 81 MET A N 1
ATOM 660 C CA . MET A 1 81 ? -6.047 7.660 0.823 1.00 97.06 81 MET A CA 1
ATOM 661 C C . MET A 1 81 ? -6.885 6.500 1.375 1.00 97.06 81 MET A C 1
ATOM 663 O O . MET A 1 81 ? -7.736 6.701 2.247 1.00 97.06 81 MET A O 1
ATOM 667 N N . PHE A 1 82 ? -6.637 5.278 0.897 1.00 94.94 82 PHE A N 1
ATOM 668 C CA . PHE A 1 82 ? -7.269 4.074 1.431 1.00 94.94 82 PHE A CA 1
ATOM 669 C C . PHE A 1 82 ? -6.950 3.897 2.922 1.00 94.94 82 PHE A C 1
ATOM 671 O O . PHE A 1 82 ? -7.859 3.784 3.744 1.00 94.94 82 PHE A O 1
ATOM 678 N N . VAL A 1 83 ? -5.669 3.949 3.293 1.00 94.12 83 VAL A N 1
ATOM 679 C CA . VAL A 1 83 ? -5.229 3.783 4.685 1.00 94.12 83 VAL A CA 1
ATOM 680 C C . VAL A 1 83 ? -5.803 4.865 5.600 1.00 94.12 83 VAL A C 1
ATOM 682 O O . VAL A 1 83 ? -6.219 4.563 6.718 1.00 94.12 83 VAL A O 1
ATOM 685 N N . GLU A 1 84 ? -5.866 6.116 5.148 1.00 94.31 84 GLU A N 1
ATOM 686 C CA . GLU A 1 84 ? -6.509 7.197 5.900 1.00 94.31 84 GLU A CA 1
ATOM 687 C C . GLU A 1 84 ? -8.000 6.939 6.131 1.00 94.31 84 GLU A C 1
ATOM 689 O O . GLU A 1 84 ? -8.509 7.179 7.227 1.00 94.31 84 GLU A O 1
ATOM 694 N N . THR A 1 85 ? -8.697 6.426 5.118 1.00 91.81 85 THR A N 1
ATOM 695 C CA . THR A 1 85 ? -10.123 6.087 5.210 1.00 91.81 85 THR A CA 1
ATOM 696 C C . THR A 1 85 ? -10.348 4.941 6.199 1.00 91.81 85 THR A C 1
ATOM 698 O O . THR A 1 85 ? -11.208 5.035 7.073 1.00 91.81 85 THR A O 1
ATOM 701 N N . GLU A 1 86 ? -9.513 3.903 6.144 1.00 89.75 86 GLU A N 1
ATOM 702 C CA . GLU A 1 86 ? -9.566 2.765 7.067 1.00 89.75 86 GLU A CA 1
ATOM 703 C C . GLU A 1 86 ? -9.252 3.156 8.515 1.00 89.75 86 GLU A C 1
ATOM 705 O O . GLU A 1 86 ? -9.890 2.647 9.435 1.00 89.75 86 GLU A O 1
ATOM 710 N N . LYS A 1 87 ? -8.305 4.079 8.737 1.00 86.69 87 LYS A N 1
ATOM 711 C CA . LYS A 1 87 ? -8.001 4.626 10.073 1.00 86.69 87 LYS A CA 1
ATOM 712 C C . LYS A 1 87 ? -9.185 5.401 10.656 1.00 86.69 87 LYS A C 1
ATOM 714 O O . LYS A 1 87 ? -9.429 5.310 11.853 1.00 86.69 87 LYS A O 1
ATOM 719 N N . LYS A 1 88 ? -9.925 6.143 9.823 1.00 85.69 88 LYS A N 1
ATOM 720 C CA . LYS A 1 88 ? -11.139 6.866 10.246 1.00 85.69 88 LYS A CA 1
ATOM 721 C C . LYS A 1 88 ? -12.292 5.913 10.566 1.00 85.69 88 LYS A C 1
ATOM 723 O O . LYS A 1 88 ? -13.036 6.168 11.505 1.00 85.69 88 LYS A O 1
ATOM 728 N N . ALA A 1 89 ? -12.432 4.830 9.800 1.00 83.56 89 ALA A N 1
ATOM 729 C CA . ALA A 1 89 ? -13.465 3.820 10.023 1.00 83.56 89 ALA A CA 1
ATOM 730 C C . ALA A 1 89 ? -13.169 2.918 11.236 1.00 83.56 89 ALA A C 1
ATOM 732 O O . ALA A 1 89 ? -14.097 2.470 11.902 1.00 83.56 89 ALA A O 1
ATOM 733 N N . ASN A 1 90 ? -11.888 2.669 11.528 1.00 75.88 90 ASN A N 1
ATOM 734 C CA . ASN A 1 90 ? -11.426 1.790 12.602 1.00 75.88 90 ASN A CA 1
ATOM 735 C C . ASN A 1 90 ? -10.336 2.489 13.438 1.00 75.88 90 ASN A C 1
ATOM 737 O O . ASN A 1 90 ? -9.150 2.163 13.285 1.00 75.88 90 ASN A O 1
ATOM 741 N N . PRO A 1 91 ? -10.696 3.462 14.296 1.00 70.25 91 PRO A N 1
ATOM 742 C CA . PRO A 1 91 ? -9.725 4.099 15.178 1.00 70.25 91 PRO A CA 1
ATOM 743 C C . PRO A 1 91 ? -9.102 3.041 16.099 1.00 70.25 91 PRO A C 1
ATOM 745 O O . PRO A 1 91 ? -9.799 2.157 16.602 1.00 70.25 91 PRO A O 1
ATOM 748 N N . LYS A 1 92 ? -7.779 3.099 16.305 1.00 58.50 92 LYS A N 1
ATOM 749 C CA . LYS A 1 92 ? -7.135 2.249 17.317 1.00 58.50 92 LYS A CA 1
ATOM 750 C C . LYS A 1 92 ? -7.768 2.573 18.684 1.00 58.50 92 LYS A C 1
ATOM 752 O O . LYS A 1 92 ? -7.970 3.758 18.949 1.00 58.50 92 LYS A O 1
ATOM 757 N N . PRO A 1 93 ? -8.078 1.572 19.527 1.00 55.03 93 PRO A N 1
ATOM 758 C CA . PRO A 1 93 ? -8.398 1.833 20.926 1.00 55.03 93 PRO A CA 1
ATOM 759 C C . PRO A 1 93 ? -7.199 2.542 21.569 1.00 55.03 93 PRO A C 1
ATOM 761 O O . PRO A 1 93 ? -6.066 2.100 21.353 1.00 55.03 93 PRO A O 1
ATOM 764 N N . GLU A 1 94 ? -7.453 3.651 22.265 1.00 50.28 94 GLU A N 1
ATOM 765 C CA . GLU A 1 94 ? -6.449 4.378 23.060 1.00 50.28 94 GLU A CA 1
ATOM 766 C C . GLU A 1 94 ? -5.874 3.520 24.195 1.00 50.28 94 GLU A C 1
ATOM 768 O O . GLU A 1 94 ? -6.626 2.689 24.760 1.00 50.28 94 GLU A O 1
#

Secondary structure (DSSP, 8-state):
------S--------------TT--EEEEEE-GGGHHHHHHHHHHHHHTT-EEEEEE-TT-SS-EEEETTEEEESHHHHHHHHHHHHHHSPPP-

pLDDT: mean 80.19, std 20.45, range [37.5, 97.56]